Protein AF-A0AAI8T703-F1 (afdb_monomer_lite)

Radius of gyration: 24.29 Å; chains: 1; bounding box: 65×37×71 Å

Sequence (178 aa):
MAAGAGVLVWGTGLDSDFVGNALAVAMTFMTAFVAVCIRRHRKESLLASICAANVFVSLVSLCFAAPLSPSLKHLAYLALFGLVQVGLAFVFYSAGARRVPASQASLIGALETPLAPFWVWLAFGETPSVSTLVGGGIITASTVGYLLAMAGLAARNADVWPSQELQEGVKKEAKLNE

Structure (mmCIF, N/CA/C/O backbone):
data_AF-A0AAI8T703-F1
#
_entry.id   AF-A0AAI8T703-F1
#
loop_
_atom_site.group_PDB
_atom_site.id
_atom_site.type_symbol
_atom_site.label_atom_id
_atom_site.label_alt_id
_atom_site.label_comp_id
_atom_site.label_asym_id
_atom_site.label_entity_id
_atom_site.label_seq_id
_atom_site.pdbx_PDB_ins_code
_atom_site.Cartn_x
_atom_site.Cartn_y
_atom_site.Cartn_z
_atom_site.occupancy
_atom_site.B_iso_or_equiv
_atom_site.auth_seq_id
_atom_site.auth_comp_id
_atom_site.auth_asym_id
_atom_site.auth_atom_id
_atom_site.pdbx_PDB_model_num
ATOM 1 N N . MET A 1 1 ? -13.458 -12.118 -1.489 1.00 53.72 1 MET A N 1
ATOM 2 C CA . MET A 1 1 ? -12.102 -11.577 -1.760 1.00 53.72 1 MET A CA 1
ATOM 3 C C . MET A 1 1 ? -11.139 -12.627 -2.332 1.00 53.72 1 MET A C 1
ATOM 5 O O . MET A 1 1 ? -10.722 -12.446 -3.465 1.00 53.72 1 MET A O 1
ATOM 9 N N . ALA A 1 2 ? -10.855 -13.745 -1.642 1.00 52.84 2 ALA A N 1
ATOM 10 C CA . ALA A 1 2 ? -9.922 -14.785 -2.127 1.00 52.84 2 ALA A CA 1
ATOM 11 C C . ALA A 1 2 ? -10.278 -15.370 -3.511 1.00 52.84 2 ALA A C 1
ATOM 13 O O . ALA A 1 2 ? -9.404 -15.521 -4.356 1.00 52.84 2 ALA A O 1
ATOM 14 N N . ALA A 1 3 ? -11.565 -15.610 -3.784 1.00 55.25 3 ALA A N 1
ATOM 15 C CA . ALA A 1 3 ? -12.018 -16.070 -5.100 1.00 55.25 3 ALA A CA 1
ATOM 16 C C . ALA A 1 3 ? -11.788 -15.031 -6.219 1.00 55.25 3 ALA A C 1
ATOM 18 O O . ALA A 1 3 ? -11.408 -15.398 -7.322 1.00 55.25 3 ALA A O 1
ATOM 19 N N . GLY A 1 4 ? -11.957 -13.732 -5.936 1.00 54.09 4 GLY A N 1
ATOM 20 C CA . GLY A 1 4 ? -11.718 -12.656 -6.911 1.00 54.09 4 GLY A CA 1
ATOM 21 C C . GLY A 1 4 ? -10.232 -12.445 -7.215 1.00 54.09 4 GLY A C 1
ATOM 22 O O . GLY A 1 4 ? -9.865 -12.254 -8.371 1.00 54.09 4 GLY A O 1
ATOM 23 N N . ALA A 1 5 ? -9.371 -12.577 -6.199 1.00 58.50 5 ALA A N 1
ATOM 24 C CA . ALA A 1 5 ? -7.922 -12.636 -6.393 1.00 58.50 5 ALA A CA 1
ATOM 25 C C . ALA A 1 5 ? -7.520 -13.863 -7.233 1.00 58.50 5 ALA A C 1
ATOM 27 O O . ALA A 1 5 ? -6.709 -13.742 -8.143 1.00 58.50 5 ALA A O 1
ATOM 28 N N . GLY A 1 6 ? -8.154 -15.016 -6.991 1.00 57.50 6 GLY A N 1
ATOM 29 C CA . GLY A 1 6 ? -7.959 -16.225 -7.793 1.00 57.50 6 GLY A CA 1
ATOM 30 C C . GLY A 1 6 ? -8.293 -16.029 -9.274 1.00 57.50 6 GLY A C 1
ATOM 31 O O . GLY A 1 6 ? -7.531 -16.472 -10.120 1.00 57.50 6 GLY A O 1
ATOM 32 N N . VAL A 1 7 ? -9.370 -15.309 -9.601 1.00 61.84 7 VAL A N 1
ATOM 33 C CA . VAL A 1 7 ? -9.766 -15.009 -10.993 1.00 61.84 7 VAL A CA 1
ATOM 34 C C . VAL A 1 7 ? -8.818 -14.016 -11.676 1.00 61.84 7 VAL A C 1
ATOM 36 O O . VAL A 1 7 ? -8.521 -14.187 -12.856 1.00 61.84 7 VAL A O 1
ATOM 39 N N . LEU A 1 8 ? -8.307 -13.011 -10.951 1.00 58.84 8 LEU A N 1
ATOM 40 C CA . LEU A 1 8 ? -7.276 -12.100 -11.475 1.00 58.84 8 LEU A CA 1
ATOM 41 C C . LEU A 1 8 ? -5.993 -12.853 -11.855 1.00 58.84 8 LEU A C 1
ATOM 43 O O . LEU A 1 8 ? -5.398 -12.563 -12.889 1.00 58.84 8 LEU A O 1
ATOM 47 N N . VAL A 1 9 ? -5.602 -13.837 -11.040 1.00 62.31 9 VAL A N 1
ATOM 48 C CA . VAL A 1 9 ? -4.398 -14.658 -11.253 1.00 62.31 9 VAL A CA 1
ATOM 49 C C . VAL A 1 9 ? -4.639 -15.775 -12.275 1.00 62.31 9 VAL A C 1
ATOM 51 O O . VAL A 1 9 ? -3.728 -16.168 -12.989 1.00 62.31 9 VAL A O 1
ATOM 54 N N . TRP A 1 10 ? -5.873 -16.260 -12.426 1.00 58.56 10 TRP A N 1
ATOM 55 C CA . TRP A 1 10 ? -6.204 -17.344 -13.361 1.00 58.56 10 TRP A CA 1
ATOM 56 C C . TRP A 1 10 ? -5.872 -17.015 -14.828 1.00 58.56 10 TRP A C 1
ATOM 58 O O . TRP A 1 10 ? -5.627 -17.913 -15.628 1.00 58.56 10 TRP A O 1
ATOM 68 N N . GLY A 1 11 ? -5.861 -15.729 -15.191 1.00 54.53 11 GLY A N 1
ATOM 69 C CA . GLY A 1 11 ? -5.521 -15.266 -16.539 1.00 54.53 11 GLY A CA 1
ATOM 70 C C . GLY A 1 11 ? -4.027 -15.056 -16.799 1.00 54.53 11 GLY A C 1
ATOM 71 O O . GLY A 1 11 ? -3.654 -14.832 -17.948 1.00 54.53 11 GLY A O 1
ATOM 72 N N . THR A 1 12 ? -3.170 -15.108 -15.773 1.00 57.53 12 THR A N 1
ATOM 73 C CA . THR A 1 12 ? -1.717 -15.080 -15.967 1.00 57.53 12 THR A CA 1
ATOM 74 C C . THR A 1 12 ? -1.288 -16.509 -16.260 1.00 57.53 12 THR A C 1
ATOM 76 O O . THR A 1 12 ? -1.279 -17.334 -15.348 1.00 57.53 12 THR A O 1
ATOM 79 N N . GLY A 1 13 ? -1.032 -16.833 -17.530 1.00 52.41 13 GLY A N 1
ATOM 80 C CA . GLY A 1 13 ? -0.617 -18.175 -17.936 1.00 52.41 13 GLY A CA 1
ATOM 81 C C . GLY A 1 13 ? 0.466 -18.714 -17.001 1.00 52.41 13 GLY A C 1
ATOM 82 O O . GLY A 1 13 ? 1.450 -18.029 -16.729 1.00 52.41 13 GLY A O 1
ATOM 83 N N . LEU A 1 14 ? 0.283 -19.937 -16.494 1.00 55.75 14 LEU A N 1
ATOM 84 C CA . LEU A 1 14 ? 1.292 -20.690 -15.733 1.00 55.75 14 LEU A CA 1
ATOM 85 C C . LEU A 1 14 ? 2.443 -21.149 -16.651 1.00 55.75 14 LEU A C 1
ATOM 87 O O . LEU A 1 14 ? 2.976 -22.249 -16.504 1.00 55.75 14 LEU A O 1
ATOM 91 N N . ASP A 1 15 ? 2.806 -20.331 -17.634 1.00 57.84 15 ASP A N 1
ATOM 92 C CA . ASP A 1 15 ? 3.820 -20.653 -18.616 1.00 57.84 15 ASP A CA 1
ATOM 93 C C . ASP A 1 15 ? 5.203 -20.467 -17.984 1.00 57.84 15 ASP A C 1
ATOM 95 O O . ASP A 1 15 ? 5.794 -19.394 -17.978 1.00 57.84 15 ASP A O 1
ATOM 99 N N . SER A 1 16 ? 5.723 -21.574 -17.452 1.00 59.59 16 SER A N 1
ATOM 100 C CA . SER A 1 16 ? 7.141 -21.943 -17.301 1.00 59.59 16 SER A CA 1
ATOM 101 C C . SER A 1 16 ? 8.114 -21.046 -16.516 1.00 59.59 16 SER A C 1
ATOM 103 O O . SER A 1 16 ? 9.262 -21.456 -16.343 1.00 59.59 16 SER A O 1
ATOM 105 N N . ASP A 1 17 ? 7.712 -19.892 -15.979 1.00 74.19 17 ASP A N 1
ATOM 106 C CA . ASP A 1 17 ? 8.639 -19.003 -15.265 1.00 74.19 17 ASP A CA 1
ATOM 107 C C . ASP A 1 17 ? 8.665 -19.271 -13.745 1.00 74.19 17 ASP A C 1
ATOM 109 O O . ASP A 1 17 ? 8.102 -18.548 -12.915 1.00 74.19 17 ASP A O 1
ATOM 113 N N . PHE A 1 18 ? 9.311 -20.381 -13.365 1.00 79.44 18 PHE A N 1
ATOM 114 C CA . PHE A 1 18 ? 9.428 -20.835 -11.970 1.00 79.44 18 PHE A CA 1
ATOM 115 C C . PHE A 1 18 ? 10.045 -19.784 -11.042 1.00 79.44 18 PHE A C 1
ATOM 117 O O . PHE A 1 18 ? 9.665 -19.698 -9.872 1.00 79.44 18 PHE A O 1
ATOM 124 N N . VAL A 1 19 ? 10.980 -18.980 -11.556 1.00 83.69 19 VAL A N 1
ATOM 125 C CA . VAL A 1 19 ? 11.650 -17.923 -10.791 1.00 83.69 19 VAL A CA 1
ATOM 126 C C . VAL A 1 19 ? 10.647 -16.828 -10.439 1.00 83.69 19 VAL A C 1
ATOM 128 O O . VAL A 1 19 ? 10.512 -16.487 -9.264 1.00 83.69 19 VAL A O 1
ATOM 131 N N . GLY A 1 20 ? 9.876 -16.347 -11.419 1.00 79.44 20 GLY A N 1
ATOM 132 C CA . GLY A 1 20 ? 8.822 -15.356 -11.194 1.00 79.44 20 GLY A CA 1
ATOM 133 C C . GLY A 1 20 ? 7.773 -15.835 -10.189 1.00 79.44 20 GLY A C 1
ATOM 134 O O . GLY A 1 20 ? 7.421 -15.105 -9.260 1.00 79.44 20 GLY A O 1
ATOM 135 N N . ASN A 1 21 ? 7.345 -17.096 -10.301 1.00 81.00 21 ASN A N 1
ATOM 136 C CA . ASN A 1 21 ? 6.348 -17.659 -9.391 1.00 81.00 21 ASN A CA 1
ATOM 137 C C . ASN A 1 21 ? 6.891 -17.812 -7.953 1.00 81.00 21 ASN A C 1
ATOM 139 O O . ASN A 1 21 ? 6.198 -17.497 -6.984 1.00 81.00 21 ASN A O 1
ATOM 143 N N . ALA A 1 22 ? 8.157 -18.220 -7.796 1.00 83.69 22 ALA A N 1
ATOM 144 C CA . ALA A 1 22 ? 8.819 -18.281 -6.492 1.00 83.69 22 ALA A CA 1
ATOM 145 C C . ALA A 1 22 ? 8.974 -16.887 -5.854 1.00 83.69 22 ALA A C 1
ATOM 147 O O . ALA A 1 22 ? 8.720 -16.724 -4.658 1.00 83.69 22 ALA A O 1
ATOM 148 N N . LEU A 1 23 ? 9.324 -15.871 -6.649 1.00 83.44 23 LEU A N 1
ATOM 149 C CA . LEU A 1 23 ? 9.395 -14.473 -6.214 1.00 83.44 23 LEU A CA 1
ATOM 150 C C . LEU A 1 23 ? 8.024 -13.929 -5.789 1.00 83.44 23 LEU A C 1
ATOM 152 O O . LEU A 1 23 ? 7.937 -13.256 -4.763 1.00 83.44 23 LEU A O 1
ATOM 156 N N . ALA A 1 24 ? 6.949 -14.263 -6.508 1.00 82.00 24 ALA A N 1
ATOM 157 C CA . ALA A 1 24 ? 5.588 -13.857 -6.150 1.00 82.00 24 ALA A CA 1
ATOM 158 C C . ALA A 1 24 ? 5.128 -14.467 -4.811 1.00 82.00 24 ALA A C 1
ATOM 160 O O . ALA A 1 24 ? 4.557 -13.772 -3.960 1.00 82.00 24 ALA A O 1
ATOM 161 N N . VAL A 1 25 ? 5.427 -15.751 -4.579 1.00 81.69 25 VAL A N 1
ATOM 162 C CA . VAL A 1 25 ? 5.154 -16.418 -3.295 1.00 81.69 25 VAL A CA 1
ATOM 163 C C . VAL A 1 25 ? 5.982 -15.792 -2.172 1.00 81.69 25 VAL A C 1
ATOM 165 O O . VAL A 1 25 ? 5.433 -15.474 -1.113 1.00 81.69 25 VAL A O 1
ATOM 168 N N . ALA A 1 26 ? 7.277 -15.555 -2.404 1.00 86.44 26 ALA A N 1
ATOM 169 C CA . ALA A 1 26 ? 8.153 -14.906 -1.433 1.00 86.44 26 ALA A CA 1
ATOM 170 C C . ALA A 1 26 ? 7.658 -13.495 -1.075 1.00 86.44 26 ALA A C 1
ATOM 172 O O . ALA A 1 26 ? 7.581 -13.153 0.104 1.00 86.44 26 ALA A O 1
ATOM 173 N N . MET A 1 27 ? 7.245 -12.704 -2.069 1.00 84.69 27 MET A N 1
ATOM 174 C CA . MET A 1 27 ? 6.659 -11.378 -1.865 1.00 84.69 27 MET A CA 1
ATOM 175 C C . MET A 1 27 ? 5.395 -11.458 -1.004 1.00 84.69 27 MET A C 1
ATOM 177 O O . MET A 1 27 ? 5.290 -10.746 -0.008 1.00 84.69 27 MET A O 1
ATOM 181 N N . THR A 1 28 ? 4.471 -12.366 -1.332 1.00 83.62 28 THR A N 1
ATOM 182 C CA . THR A 1 28 ? 3.214 -12.537 -0.585 1.00 83.62 28 THR A CA 1
ATOM 183 C C . THR A 1 28 ? 3.473 -12.918 0.874 1.00 83.62 28 THR A C 1
ATOM 185 O O . THR A 1 28 ? 2.853 -12.369 1.789 1.00 83.62 28 THR A O 1
ATOM 188 N N . PHE A 1 29 ? 4.429 -13.821 1.108 1.00 85.56 29 PHE A N 1
ATOM 189 C CA . PHE A 1 29 ? 4.849 -14.212 2.451 1.00 85.56 29 PHE A CA 1
ATOM 190 C C . PHE A 1 29 ? 5.441 -13.031 3.231 1.00 85.56 29 PHE A C 1
ATOM 192 O O . PHE A 1 29 ? 5.070 -12.805 4.384 1.00 85.56 29 PHE A O 1
ATOM 199 N N . MET A 1 30 ? 6.305 -12.232 2.599 1.00 85.19 30 MET A N 1
ATOM 200 C CA . MET A 1 30 ? 6.888 -11.039 3.219 1.00 85.19 30 MET A CA 1
ATOM 201 C C . MET A 1 30 ? 5.825 -9.987 3.551 1.00 85.19 30 MET A C 1
ATOM 203 O O . MET A 1 30 ? 5.846 -9.423 4.645 1.00 85.19 30 MET A O 1
ATOM 207 N N . THR A 1 31 ? 4.844 -9.761 2.674 1.00 80.62 31 THR A N 1
ATOM 208 C CA . THR A 1 31 ? 3.720 -8.855 2.955 1.00 80.62 31 THR A CA 1
ATOM 209 C C . THR A 1 31 ? 2.893 -9.337 4.149 1.00 80.62 31 THR A C 1
ATOM 211 O O . THR A 1 31 ? 2.552 -8.538 5.027 1.00 80.62 31 THR A O 1
ATOM 214 N N . ALA A 1 32 ? 2.613 -10.641 4.239 1.00 79.88 32 ALA A N 1
ATOM 215 C CA . ALA A 1 32 ? 1.929 -11.221 5.393 1.00 79.88 32 ALA A CA 1
ATOM 216 C C . ALA A 1 32 ? 2.752 -11.057 6.683 1.00 79.88 32 ALA A C 1
ATOM 218 O O . ALA A 1 32 ? 2.208 -10.677 7.723 1.00 79.88 32 ALA A O 1
ATOM 219 N N . PHE A 1 33 ? 4.067 -11.275 6.611 1.00 84.69 33 PHE A N 1
ATOM 220 C CA . PHE A 1 33 ? 4.981 -11.094 7.737 1.00 84.69 33 PHE A CA 1
ATOM 221 C C . PHE A 1 33 ? 4.984 -9.645 8.247 1.00 84.69 33 PHE A C 1
ATOM 223 O O . PHE A 1 33 ? 4.787 -9.414 9.441 1.00 84.69 33 PHE A O 1
ATOM 230 N N . VAL A 1 34 ? 5.094 -8.661 7.347 1.00 79.69 34 VAL A N 1
ATOM 231 C CA . VAL A 1 34 ? 5.003 -7.230 7.684 1.00 79.69 34 VAL A CA 1
ATOM 232 C C . VAL A 1 34 ? 3.677 -6.911 8.380 1.00 79.69 34 VAL A C 1
ATOM 234 O O . VAL A 1 34 ? 3.673 -6.252 9.424 1.00 79.69 34 VAL A O 1
ATOM 237 N N . ALA A 1 35 ? 2.554 -7.425 7.870 1.00 76.19 35 ALA A N 1
ATOM 238 C CA . ALA A 1 35 ? 1.244 -7.214 8.481 1.00 76.19 35 ALA A CA 1
ATOM 239 C C . ALA A 1 35 ? 1.165 -7.771 9.918 1.00 76.19 35 ALA A C 1
ATOM 241 O O . ALA A 1 35 ? 0.578 -7.135 10.800 1.00 76.19 35 ALA A O 1
ATOM 242 N N . VAL A 1 36 ? 1.781 -8.928 10.183 1.00 81.19 36 VAL A N 1
ATOM 243 C CA . VAL A 1 36 ? 1.870 -9.516 11.530 1.00 81.19 36 VAL A CA 1
ATOM 244 C C . VAL A 1 36 ? 2.773 -8.681 12.444 1.00 81.19 36 VAL A C 1
ATOM 246 O O . VAL A 1 36 ? 2.379 -8.384 13.576 1.00 81.19 36 VAL A O 1
ATOM 249 N N . CYS A 1 37 ? 3.941 -8.244 11.967 1.00 79.56 37 CYS A N 1
ATOM 250 C CA . CYS A 1 37 ? 4.870 -7.406 12.731 1.00 79.56 37 CYS A CA 1
ATOM 251 C C . CYS A 1 37 ? 4.233 -6.079 13.163 1.00 79.56 37 CYS A C 1
ATOM 253 O O . CYS A 1 37 ? 4.309 -5.722 14.340 1.00 79.56 37 CYS A O 1
ATOM 255 N N . ILE A 1 38 ? 3.530 -5.396 12.253 1.00 75.19 38 ILE A N 1
ATOM 256 C CA . ILE A 1 38 ? 2.812 -4.146 12.552 1.00 75.19 38 ILE A CA 1
ATOM 257 C C . ILE A 1 38 ? 1.734 -4.375 13.622 1.00 75.19 38 ILE A C 1
ATOM 259 O O . ILE A 1 38 ? 1.565 -3.560 14.530 1.00 75.19 38 ILE A O 1
ATOM 263 N N . ARG A 1 39 ? 1.016 -5.507 13.562 1.00 71.25 39 ARG A N 1
ATOM 264 C CA . ARG A 1 39 ? 0.002 -5.856 14.570 1.00 71.25 39 ARG A CA 1
ATOM 265 C C . ARG A 1 39 ? 0.614 -6.145 15.940 1.00 71.25 39 ARG A C 1
ATOM 267 O O . ARG A 1 39 ? 0.006 -5.777 16.946 1.00 71.25 39 ARG A O 1
ATOM 274 N N . ARG A 1 40 ? 1.791 -6.779 15.983 1.00 76.25 40 ARG A N 1
ATOM 275 C CA . ARG A 1 40 ? 2.502 -7.129 17.224 1.00 76.25 40 ARG A CA 1
ATOM 276 C C . ARG A 1 40 ? 3.160 -5.917 17.891 1.00 76.25 40 ARG A C 1
ATOM 278 O O . ARG A 1 40 ? 3.122 -5.815 19.113 1.00 76.25 40 ARG A O 1
ATOM 285 N N . HIS A 1 41 ? 3.698 -4.980 17.111 1.00 72.06 41 HIS A N 1
ATOM 286 C CA . HIS A 1 41 ? 4.446 -3.815 17.602 1.00 72.06 41 HIS A CA 1
ATOM 287 C C . HIS A 1 41 ? 3.677 -2.493 17.444 1.00 72.06 41 HIS A C 1
ATOM 289 O O . HIS A 1 41 ? 4.227 -1.476 17.034 1.00 72.06 41 HIS A O 1
ATOM 295 N N . ARG A 1 42 ? 2.392 -2.475 17.823 1.00 60.88 42 ARG A N 1
ATOM 296 C CA . ARG A 1 42 ? 1.509 -1.300 17.662 1.00 60.88 42 ARG A CA 1
ATOM 297 C C . ARG A 1 42 ? 1.904 -0.068 18.506 1.00 60.88 42 ARG A C 1
ATOM 299 O O . ARG A 1 42 ? 1.325 0.995 18.319 1.00 60.88 42 ARG A O 1
ATOM 306 N N . LYS A 1 43 ? 2.821 -0.216 19.473 1.00 58.31 43 LYS A N 1
ATOM 307 C CA . LYS A 1 43 ? 3.242 0.854 20.402 1.00 58.31 43 LYS A CA 1
ATOM 308 C C . LYS A 1 43 ? 4.434 1.681 19.904 1.00 58.31 43 LYS A C 1
ATOM 310 O O . LYS A 1 43 ? 4.682 2.746 20.456 1.00 58.31 43 LYS A O 1
ATOM 315 N N . GLU A 1 44 ? 5.147 1.205 18.887 1.00 70.38 44 GLU A N 1
ATOM 316 C CA . GLU A 1 44 ? 6.299 1.901 18.312 1.00 70.38 44 GLU A CA 1
ATOM 317 C C . GLU A 1 44 ? 5.858 2.984 17.321 1.00 70.38 44 GLU A C 1
ATOM 319 O O . GLU A 1 44 ? 4.789 2.901 16.706 1.00 70.38 44 GLU A O 1
ATOM 324 N N . SER A 1 45 ? 6.692 4.009 17.132 1.00 75.81 45 SER A N 1
ATOM 325 C CA . SER A 1 45 ? 6.403 5.052 16.146 1.00 75.81 45 SER A CA 1
ATOM 326 C C . SER A 1 45 ? 6.492 4.490 14.716 1.00 75.81 45 SER A C 1
ATOM 328 O O . SER A 1 45 ? 7.571 4.307 14.157 1.00 75.81 45 SER A O 1
ATOM 330 N N . LEU A 1 46 ? 5.329 4.239 14.101 1.00 74.62 46 LEU A N 1
ATOM 331 C CA . LEU A 1 46 ? 5.201 3.750 12.717 1.00 74.62 46 LEU A CA 1
ATOM 332 C C . LEU A 1 46 ? 6.030 4.576 11.721 1.00 74.62 46 LEU A C 1
ATOM 334 O O . LEU A 1 46 ? 6.615 4.022 10.796 1.00 74.62 46 LEU A O 1
ATOM 338 N N . LEU A 1 47 ? 6.115 5.891 11.941 1.00 78.44 47 LEU A N 1
ATOM 339 C CA . LEU A 1 47 ? 6.901 6.800 11.111 1.00 78.44 47 LEU A CA 1
ATOM 340 C C . LEU A 1 47 ? 8.394 6.438 11.109 1.00 78.44 47 LEU A C 1
ATOM 342 O O . LEU A 1 47 ? 8.989 6.338 10.040 1.00 78.44 47 LEU A O 1
ATOM 346 N N . ALA A 1 48 ? 8.996 6.202 12.281 1.00 81.88 48 ALA A N 1
ATOM 347 C CA . ALA A 1 48 ? 10.421 5.888 12.372 1.00 81.88 48 ALA A CA 1
ATOM 348 C C . ALA A 1 48 ? 10.745 4.542 11.709 1.00 81.88 48 ALA A C 1
ATOM 350 O O . ALA A 1 48 ? 11.743 4.432 10.998 1.00 81.88 48 ALA A O 1
ATOM 351 N N . SER A 1 49 ? 9.872 3.542 11.874 1.00 83.12 49 SER A N 1
ATOM 352 C CA . SER A 1 49 ? 10.032 2.241 11.218 1.00 83.12 49 SER A CA 1
ATOM 353 C C . SER A 1 49 ? 9.940 2.342 9.694 1.00 83.12 49 SER A C 1
ATOM 355 O O . SER A 1 49 ? 10.749 1.731 9.001 1.00 83.12 49 SER A O 1
ATOM 357 N N . ILE A 1 50 ? 9.004 3.138 9.162 1.00 82.56 50 ILE A N 1
ATOM 358 C CA . ILE A 1 50 ? 8.863 3.359 7.713 1.00 82.56 50 ILE A CA 1
ATOM 359 C C . ILE A 1 50 ? 10.090 4.092 7.155 1.00 82.56 50 ILE A C 1
ATOM 361 O O . ILE A 1 50 ? 10.613 3.703 6.112 1.00 82.56 50 ILE A O 1
ATOM 365 N N . CYS A 1 51 ? 10.594 5.115 7.851 1.00 84.50 51 CYS A N 1
ATOM 366 C CA . CYS A 1 51 ? 11.812 5.818 7.444 1.00 84.50 51 CYS A CA 1
ATOM 367 C C . CYS A 1 51 ? 13.026 4.878 7.409 1.00 84.50 51 CYS A C 1
ATOM 369 O O . CYS A 1 51 ? 13.738 4.844 6.407 1.00 84.50 51 CYS A O 1
ATOM 371 N N . ALA A 1 52 ? 13.232 4.077 8.459 1.00 86.12 52 ALA A N 1
ATOM 372 C CA . ALA A 1 52 ? 14.327 3.110 8.514 1.00 86.12 52 ALA A CA 1
ATOM 373 C C . ALA A 1 52 ? 14.218 2.048 7.404 1.00 86.12 52 ALA A C 1
ATOM 375 O O . ALA A 1 52 ? 15.215 1.736 6.753 1.00 86.12 52 ALA A O 1
ATOM 376 N N . ALA A 1 53 ? 13.007 1.548 7.136 1.00 85.69 53 ALA A N 1
ATOM 377 C CA . ALA A 1 53 ? 12.757 0.603 6.052 1.00 85.69 53 ALA A CA 1
ATOM 378 C C . ALA A 1 53 ? 13.076 1.208 4.675 1.00 85.69 53 ALA A C 1
ATOM 380 O O . ALA A 1 53 ? 13.739 0.561 3.870 1.00 85.69 53 ALA A O 1
ATOM 381 N N . ASN A 1 54 ? 12.678 2.458 4.415 1.00 86.56 54 ASN A N 1
ATOM 382 C CA . ASN A 1 54 ? 12.978 3.138 3.151 1.00 86.56 54 ASN A CA 1
ATOM 383 C C . ASN A 1 54 ? 14.479 3.399 2.959 1.00 86.56 54 ASN A C 1
ATOM 385 O O . ASN A 1 54 ? 14.984 3.256 1.847 1.00 86.56 54 ASN A O 1
ATOM 389 N N . VAL A 1 55 ? 15.210 3.733 4.028 1.00 88.50 55 VAL A N 1
ATOM 390 C CA . VAL A 1 55 ? 16.678 3.851 3.973 1.00 88.50 55 VAL A CA 1
ATOM 391 C C . VAL A 1 55 ? 17.309 2.500 3.646 1.00 88.50 55 VAL A C 1
ATOM 393 O O . VAL A 1 55 ? 18.158 2.422 2.762 1.00 88.50 55 VAL A O 1
ATOM 396 N N . PHE A 1 56 ? 16.862 1.427 4.300 1.00 88.88 56 PHE A N 1
ATOM 397 C CA . PHE A 1 56 ? 17.352 0.077 4.028 1.00 88.88 56 PHE A CA 1
ATOM 398 C C . PHE A 1 56 ? 17.072 -0.358 2.582 1.00 88.88 56 PHE A C 1
ATOM 400 O O . PHE A 1 56 ? 17.980 -0.816 1.892 1.00 88.88 56 PHE A O 1
ATOM 407 N N . VAL A 1 57 ? 15.847 -0.148 2.090 1.00 87.31 57 VAL A N 1
ATOM 408 C CA . VAL A 1 57 ? 15.468 -0.430 0.696 1.00 87.31 57 VAL A CA 1
ATOM 409 C C . VAL A 1 57 ? 16.315 0.380 -0.284 1.00 87.31 57 VAL A C 1
ATOM 411 O O . VAL A 1 57 ? 16.774 -0.173 -1.278 1.00 87.31 57 VAL A O 1
ATOM 414 N N . SER A 1 58 ? 16.578 1.657 0.004 1.00 85.94 58 SER A N 1
ATOM 415 C CA . SER A 1 58 ? 17.444 2.508 -0.822 1.00 85.94 58 SER A CA 1
ATOM 416 C C . SER A 1 58 ? 18.875 1.959 -0.909 1.00 85.94 58 SER A C 1
ATOM 418 O O . SER A 1 58 ? 19.428 1.848 -2.003 1.00 85.94 58 SER A O 1
ATOM 420 N N . LEU A 1 59 ? 19.451 1.530 0.222 1.00 88.56 59 LEU A N 1
ATOM 421 C CA . LEU A 1 59 ? 20.786 0.922 0.263 1.00 88.56 59 LEU A CA 1
ATOM 422 C C . LEU A 1 59 ? 20.851 -0.381 -0.538 1.00 88.56 59 LEU A C 1
ATOM 424 O O . LEU A 1 59 ? 21.771 -0.566 -1.331 1.00 88.56 59 LEU A O 1
ATOM 428 N N . VAL A 1 60 ? 19.862 -1.261 -0.368 1.00 87.25 60 VAL A N 1
ATOM 429 C CA . VAL A 1 60 ? 19.784 -2.520 -1.122 1.00 87.25 60 VAL A CA 1
ATOM 430 C C . VAL A 1 60 ? 19.600 -2.242 -2.613 1.00 87.25 60 VAL A C 1
ATOM 432 O O . VAL A 1 60 ? 20.281 -2.849 -3.434 1.00 87.25 60 VAL A O 1
ATOM 435 N N . SER A 1 61 ? 18.739 -1.289 -2.978 1.00 85.50 61 SER A N 1
ATOM 436 C CA . SER A 1 61 ? 18.509 -0.910 -4.375 1.00 85.50 61 SER A CA 1
ATOM 437 C C . SER A 1 61 ? 19.770 -0.369 -5.047 1.00 85.50 61 SER A C 1
ATOM 439 O O . SER A 1 61 ? 19.944 -0.582 -6.246 1.00 85.50 61 SER A O 1
ATOM 441 N N . LEU A 1 62 ? 20.658 0.297 -4.302 1.00 84.06 62 LEU A N 1
ATOM 442 C CA . LEU A 1 62 ? 21.921 0.815 -4.827 1.00 84.06 62 LEU A CA 1
ATOM 443 C C . LEU A 1 62 ? 22.827 -0.310 -5.352 1.00 84.06 62 LEU A C 1
ATOM 445 O O . LEU A 1 62 ? 23.496 -0.129 -6.367 1.00 84.06 62 LEU A O 1
ATOM 449 N N . CYS A 1 63 ? 22.805 -1.487 -4.715 1.00 83.44 63 CYS A N 1
ATOM 450 C CA . CYS A 1 63 ? 23.571 -2.658 -5.153 1.00 83.44 63 CYS A CA 1
ATOM 451 C C . CYS A 1 63 ? 23.126 -3.190 -6.526 1.00 83.44 63 CYS A C 1
ATOM 453 O O . CYS A 1 63 ? 23.921 -3.819 -7.219 1.00 83.44 63 CYS A O 1
ATOM 455 N N . PHE A 1 64 ? 21.881 -2.920 -6.927 1.00 81.56 64 PHE A N 1
ATOM 456 C CA . PHE A 1 64 ? 21.309 -3.348 -8.207 1.00 81.56 64 PHE A CA 1
ATOM 457 C C . PHE A 1 64 ? 21.244 -2.218 -9.250 1.00 81.56 64 PHE A C 1
ATOM 459 O O . PHE A 1 64 ? 20.829 -2.453 -10.380 1.00 81.56 64 PHE A O 1
ATOM 466 N N . ALA A 1 65 ? 21.664 -0.995 -8.909 1.00 77.94 65 ALA A N 1
ATOM 467 C CA . ALA A 1 65 ? 21.453 0.210 -9.718 1.00 77.94 65 ALA A CA 1
ATOM 468 C C . ALA A 1 65 ? 22.473 0.419 -10.863 1.00 77.94 65 ALA A C 1
ATOM 470 O O . ALA A 1 65 ? 22.708 1.552 -11.282 1.00 77.94 65 ALA A O 1
ATOM 471 N N . ALA A 1 66 ? 23.110 -0.638 -11.373 1.00 75.69 66 ALA A N 1
ATOM 472 C CA . ALA A 1 66 ? 24.101 -0.512 -12.442 1.00 75.69 66 ALA A CA 1
ATOM 473 C C . ALA A 1 66 ? 23.425 -0.348 -13.823 1.00 75.69 66 ALA A C 1
ATOM 475 O O . ALA A 1 66 ? 22.587 -1.181 -14.172 1.00 75.69 66 ALA A O 1
ATOM 476 N N . PRO A 1 67 ? 23.807 0.648 -14.653 1.00 69.81 67 PRO A N 1
ATOM 477 C CA . PRO A 1 67 ? 24.805 1.702 -14.431 1.00 69.81 67 PRO A CA 1
ATOM 478 C C . PRO A 1 67 ? 24.252 2.925 -13.666 1.00 69.81 67 PRO A C 1
ATOM 480 O O . PRO A 1 67 ? 23.188 3.450 -13.993 1.00 69.81 67 PRO A O 1
ATOM 483 N N . LEU A 1 68 ? 25.025 3.450 -12.701 1.00 69.12 68 LEU A N 1
ATOM 484 C CA . LEU A 1 68 ? 24.697 4.674 -11.947 1.00 69.12 68 LEU A CA 1
ATOM 485 C C . LEU A 1 68 ? 24.933 5.950 -12.784 1.00 69.12 68 LEU A C 1
ATOM 487 O O . LEU A 1 68 ? 25.742 6.807 -12.431 1.00 69.12 68 LEU A O 1
ATOM 491 N N . SER A 1 69 ? 24.204 6.105 -13.889 1.00 73.44 69 SER A N 1
ATOM 492 C CA . SER A 1 69 ? 24.160 7.354 -14.663 1.00 73.44 69 SER A CA 1
ATOM 493 C C . SER A 1 69 ? 22.752 7.974 -14.743 1.00 73.44 69 SER A C 1
ATOM 495 O O . SER A 1 69 ? 22.289 8.295 -15.844 1.00 73.44 69 SER A O 1
ATOM 497 N N . PRO A 1 70 ? 22.017 8.145 -13.625 1.00 74.38 70 PRO A N 1
ATOM 498 C CA . PRO A 1 70 ? 20.724 8.811 -13.675 1.00 74.38 70 PRO A CA 1
ATOM 499 C C . PRO A 1 70 ? 20.908 10.300 -13.997 1.00 74.38 70 PRO A C 1
ATOM 501 O O . PRO A 1 70 ? 21.650 11.017 -13.328 1.00 74.38 70 PRO A O 1
ATOM 504 N N . SER A 1 71 ? 20.198 10.792 -15.016 1.00 84.88 71 SER A N 1
ATOM 505 C CA . SER A 1 71 ? 20.100 12.234 -15.273 1.00 84.88 71 SER A CA 1
ATOM 506 C C . SER A 1 71 ? 19.495 12.950 -14.060 1.00 84.88 71 SER A C 1
ATOM 508 O O . SER A 1 71 ? 18.579 12.424 -13.424 1.00 84.88 71 SER A O 1
ATOM 510 N N . LEU A 1 72 ? 19.924 14.189 -13.793 1.00 85.19 72 LEU A N 1
ATOM 511 C CA . LEU A 1 72 ? 19.373 15.027 -12.718 1.00 85.19 72 LEU A CA 1
ATOM 512 C C . LEU A 1 72 ? 17.839 15.159 -12.809 1.00 85.19 72 LEU A C 1
ATOM 514 O O . LEU A 1 72 ? 17.154 15.226 -11.792 1.00 85.19 72 LEU A O 1
ATOM 518 N N . LYS A 1 73 ? 17.289 15.111 -14.032 1.00 85.62 73 LYS A N 1
ATOM 519 C CA . LYS A 1 73 ? 15.839 15.091 -14.278 1.00 85.62 73 LYS A CA 1
ATOM 520 C C . LYS A 1 73 ? 15.168 13.822 -13.742 1.00 85.62 73 LYS A C 1
ATOM 522 O O . LYS A 1 73 ? 14.136 13.917 -13.091 1.00 85.62 73 LYS A O 1
ATOM 527 N N . HIS A 1 74 ? 15.757 12.647 -13.964 1.00 85.88 74 HIS A N 1
ATOM 528 C CA . HIS A 1 74 ? 15.224 11.382 -13.443 1.00 85.88 74 HIS A CA 1
ATOM 529 C C . HIS A 1 74 ? 15.293 11.327 -11.918 1.00 85.88 74 HIS A C 1
ATOM 531 O O . HIS A 1 74 ? 14.358 10.846 -11.283 1.00 85.88 74 HIS A O 1
ATOM 537 N N . LEU A 1 75 ? 16.350 11.893 -11.331 1.00 85.69 75 LEU A N 1
ATOM 538 C CA . LEU A 1 75 ? 16.472 12.013 -9.882 1.00 85.69 75 LEU A CA 1
ATOM 539 C C . LEU A 1 75 ? 15.385 12.930 -9.296 1.00 85.69 75 LEU A C 1
ATOM 541 O O . LEU A 1 75 ? 14.776 12.590 -8.285 1.00 85.69 75 LEU A O 1
ATOM 545 N N . ALA A 1 76 ? 15.089 14.050 -9.965 1.00 88.50 76 ALA A N 1
ATOM 546 C CA . ALA A 1 76 ? 14.007 14.951 -9.573 1.00 88.50 76 ALA A CA 1
ATOM 547 C C . ALA A 1 76 ? 12.625 14.282 -9.679 1.00 88.50 76 ALA A C 1
ATOM 549 O O . ALA A 1 76 ? 11.814 14.423 -8.766 1.00 88.50 76 ALA A O 1
ATOM 550 N N . TYR A 1 77 ? 12.367 13.508 -10.741 1.00 88.50 77 TYR A N 1
ATOM 551 C CA . TYR A 1 77 ? 11.126 12.737 -10.861 1.00 88.50 77 TYR A CA 1
ATOM 552 C C . TYR A 1 77 ? 11.000 11.667 -9.778 1.00 88.50 77 TYR A C 1
ATOM 554 O O . TYR A 1 77 ? 9.923 11.521 -9.208 1.00 88.50 77 TYR A O 1
ATOM 562 N N . LEU A 1 78 ? 12.085 10.963 -9.446 1.00 86.56 78 LEU A N 1
ATOM 563 C CA . LEU A 1 78 ? 12.078 9.951 -8.389 1.00 86.56 78 LEU A CA 1
ATOM 564 C C . LEU A 1 78 ? 11.836 10.576 -7.008 1.00 86.56 78 LEU A C 1
ATOM 566 O O . LEU A 1 78 ? 11.049 10.050 -6.223 1.00 86.56 78 LEU A O 1
ATOM 570 N N . ALA A 1 79 ? 12.459 11.725 -6.732 1.00 86.81 79 ALA A N 1
ATOM 571 C CA . ALA A 1 79 ? 12.243 12.475 -5.499 1.00 86.81 79 ALA A CA 1
ATOM 572 C C . ALA A 1 79 ? 10.800 12.992 -5.391 1.00 86.81 79 ALA A C 1
ATOM 574 O O . ALA A 1 79 ? 10.172 12.841 -4.343 1.00 86.81 79 ALA A O 1
ATOM 575 N N . LEU A 1 80 ? 10.253 13.549 -6.478 1.00 90.31 80 LEU A N 1
ATOM 576 C CA . LEU A 1 80 ? 8.866 14.007 -6.522 1.00 90.31 80 LEU A CA 1
ATOM 577 C C . LEU A 1 80 ? 7.890 12.838 -6.360 1.00 90.31 80 LEU A C 1
ATOM 579 O O . LEU A 1 80 ? 6.945 12.943 -5.586 1.00 90.31 80 LEU A O 1
ATOM 583 N N . PHE A 1 81 ? 8.145 11.714 -7.031 1.00 87.75 81 PHE A N 1
ATOM 584 C CA . PHE A 1 81 ? 7.342 10.504 -6.901 1.00 87.75 81 PHE A CA 1
ATOM 585 C C . PHE A 1 81 ? 7.365 9.976 -5.467 1.00 87.75 81 PHE A C 1
ATOM 587 O O . PHE A 1 81 ? 6.308 9.732 -4.908 1.00 87.75 81 PHE A O 1
ATOM 594 N N . GLY A 1 82 ? 8.533 9.875 -4.828 1.00 85.62 82 GLY A N 1
ATOM 595 C CA . GLY A 1 82 ? 8.628 9.448 -3.431 1.00 85.62 82 GLY A CA 1
ATOM 596 C C . GLY A 1 82 ? 7.909 10.400 -2.470 1.00 85.62 82 GLY A C 1
ATOM 597 O O . GLY A 1 82 ? 7.159 9.953 -1.602 1.00 85.62 82 GLY A O 1
ATOM 598 N N . LEU A 1 83 ? 8.084 11.712 -2.650 1.00 87.69 83 LEU A N 1
ATOM 599 C CA . LEU A 1 83 ? 7.456 12.726 -1.801 1.00 87.69 83 LEU A CA 1
ATOM 600 C C . LEU A 1 83 ? 5.931 12.731 -1.950 1.00 87.69 83 LEU A C 1
ATOM 602 O O . LEU A 1 83 ? 5.217 12.771 -0.950 1.00 87.69 83 LEU A O 1
ATOM 606 N N . VAL A 1 84 ? 5.429 12.666 -3.182 1.00 89.06 84 VAL A N 1
ATOM 607 C CA . VAL A 1 84 ? 3.990 12.637 -3.451 1.00 89.06 84 VAL A CA 1
ATOM 608 C C . VAL A 1 84 ? 3.413 11.283 -3.050 1.00 89.06 84 VAL A C 1
ATOM 610 O O . VAL A 1 84 ? 2.456 11.248 -2.295 1.00 89.06 84 VAL A O 1
ATOM 613 N N . GLN A 1 85 ? 4.007 10.165 -3.459 1.00 85.62 85 GLN A N 1
ATOM 614 C CA . GLN A 1 85 ? 3.465 8.833 -3.186 1.00 85.62 85 GLN A CA 1
ATOM 615 C C . GLN A 1 85 ? 3.488 8.497 -1.691 1.00 85.62 85 GLN A C 1
ATOM 617 O O . GLN A 1 85 ? 2.462 8.126 -1.131 1.00 85.62 85 GLN A O 1
ATOM 622 N N . VAL A 1 86 ? 4.640 8.627 -1.025 1.00 83.50 86 VAL A N 1
ATOM 623 C CA . VAL A 1 86 ? 4.793 8.236 0.387 1.00 83.50 86 VAL A CA 1
ATOM 624 C C . VAL A 1 86 ? 4.353 9.365 1.314 1.00 83.50 86 VAL A C 1
ATOM 626 O O . VAL A 1 86 ? 3.637 9.120 2.285 1.00 83.50 86 VAL A O 1
ATOM 629 N N . GLY A 1 87 ? 4.746 10.606 1.018 1.00 84.50 87 GLY A N 1
ATOM 630 C CA . GLY A 1 87 ? 4.424 11.759 1.859 1.00 84.50 87 GLY A CA 1
ATOM 631 C C . GLY A 1 87 ? 2.929 12.063 1.878 1.00 84.50 87 GLY A C 1
ATOM 632 O O . GLY A 1 87 ? 2.346 12.171 2.958 1.00 84.50 87 GLY A O 1
ATOM 633 N N . LEU A 1 88 ? 2.276 12.123 0.712 1.00 87.25 88 LEU A N 1
ATOM 634 C CA . LEU A 1 88 ? 0.832 12.366 0.649 1.00 87.25 88 LEU A CA 1
ATOM 635 C C . LEU A 1 88 ? 0.042 11.201 1.258 1.00 87.25 88 LEU A C 1
ATOM 637 O O . LEU A 1 88 ? -0.903 11.441 2.011 1.00 87.25 88 LEU A O 1
ATOM 641 N N . ALA A 1 89 ? 0.456 9.952 1.0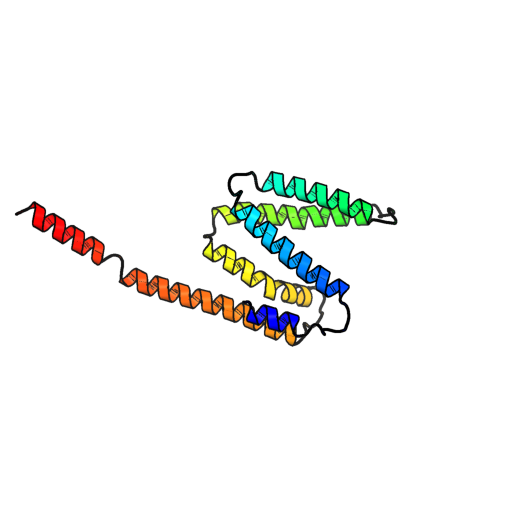05 1.00 83.56 89 ALA A N 1
ATOM 642 C CA . ALA A 1 89 ? -0.161 8.784 1.633 1.00 83.56 89 ALA A CA 1
ATOM 643 C C . ALA A 1 89 ? -0.069 8.849 3.161 1.00 83.56 89 ALA A C 1
ATOM 645 O O . ALA A 1 89 ? -1.050 8.558 3.840 1.00 83.56 89 ALA A O 1
ATOM 646 N N . PHE A 1 90 ? 1.061 9.290 3.722 1.00 81.06 90 PHE A N 1
ATOM 647 C CA . PHE A 1 90 ? 1.214 9.432 5.169 1.00 81.06 90 PHE A CA 1
ATOM 648 C C . PHE A 1 90 ? 0.362 10.574 5.744 1.00 81.06 90 PHE A C 1
ATOM 650 O O . PHE A 1 90 ? -0.226 10.432 6.820 1.00 81.06 90 PHE A O 1
ATOM 657 N N . VAL A 1 91 ? 0.235 11.694 5.025 1.00 83.50 91 VAL A N 1
ATOM 658 C CA . VAL A 1 91 ? -0.672 12.793 5.400 1.00 83.50 91 VAL A CA 1
ATOM 659 C C . VAL A 1 91 ? -2.121 12.303 5.423 1.00 83.50 91 VAL A C 1
ATOM 661 O O . VAL A 1 91 ? -2.806 12.481 6.431 1.00 83.50 91 VAL A O 1
ATOM 664 N N . PHE A 1 92 ? -2.578 11.607 4.379 1.00 82.75 92 PHE A N 1
ATOM 665 C CA . PHE A 1 92 ? -3.926 11.037 4.354 1.00 82.75 92 PHE A CA 1
ATOM 666 C C . PHE A 1 92 ? -4.124 9.941 5.399 1.00 82.75 92 PHE A C 1
ATOM 668 O O . PHE A 1 92 ? -5.158 9.920 6.062 1.00 82.75 92 PHE A O 1
ATOM 675 N N . TYR A 1 93 ? -3.134 9.072 5.606 1.00 76.38 93 TYR A N 1
ATOM 676 C CA . TYR A 1 93 ? -3.190 8.023 6.619 1.00 76.38 93 TYR A CA 1
ATOM 677 C C . TYR A 1 93 ? -3.275 8.610 8.029 1.00 76.38 93 TYR A C 1
ATOM 679 O O . TYR A 1 93 ? -4.127 8.210 8.812 1.00 76.38 93 TYR A O 1
ATOM 687 N N . SER A 1 94 ? -2.446 9.601 8.358 1.00 74.12 94 SER A N 1
ATOM 688 C CA . SER A 1 94 ? -2.468 10.254 9.673 1.00 74.12 94 SER A CA 1
ATOM 689 C C . SER A 1 94 ? -3.752 11.058 9.916 1.00 74.12 94 SER A C 1
ATOM 691 O O . SER A 1 94 ? -4.283 11.038 11.031 1.00 74.12 94 SER A O 1
ATOM 693 N N . ALA A 1 95 ? -4.299 11.705 8.882 1.00 77.94 95 ALA A N 1
ATOM 694 C CA . ALA A 1 95 ? -5.591 12.384 8.946 1.00 77.94 95 ALA A CA 1
ATOM 695 C C . ALA A 1 95 ? -6.768 11.393 9.072 1.00 77.94 95 ALA A C 1
ATOM 697 O O . ALA A 1 95 ? -7.698 11.629 9.848 1.00 77.94 95 ALA A O 1
ATOM 698 N N . GLY A 1 96 ? -6.717 10.278 8.338 1.00 69.12 96 GLY A N 1
ATOM 699 C CA . GLY A 1 96 ? -7.756 9.249 8.277 1.00 69.12 96 GLY A CA 1
ATOM 700 C C . GLY A 1 96 ? -7.777 8.322 9.492 1.00 69.12 96 GLY A C 1
ATOM 701 O O . GLY A 1 96 ? -8.849 8.036 10.020 1.00 69.12 96 GLY A O 1
ATOM 702 N N . ALA A 1 97 ? -6.615 7.933 10.021 1.00 68.12 97 ALA A N 1
ATOM 703 C CA . ALA A 1 97 ? -6.495 7.057 11.190 1.00 68.12 97 ALA A CA 1
ATOM 704 C C . ALA A 1 97 ? -7.158 7.637 12.451 1.00 68.12 97 ALA A C 1
ATOM 706 O O . ALA A 1 97 ? -7.533 6.893 13.352 1.00 68.12 97 ALA A O 1
ATOM 707 N N . ARG A 1 98 ? -7.330 8.964 12.514 1.00 64.56 98 ARG A N 1
ATOM 708 C CA . ARG A 1 98 ? -8.029 9.651 13.611 1.00 64.56 98 ARG A CA 1
ATOM 709 C C . ARG A 1 98 ? -9.548 9.730 13.426 1.00 64.56 98 ARG A C 1
ATOM 711 O O . ARG A 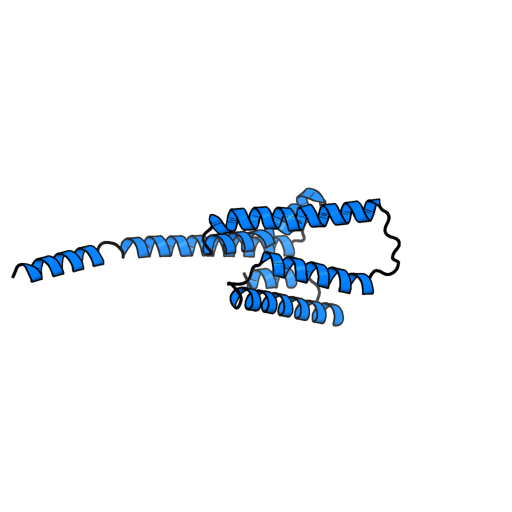1 98 ? -10.235 10.094 14.373 1.00 64.56 98 ARG A O 1
ATOM 718 N N . ARG A 1 99 ? -10.071 9.450 12.225 1.00 61.75 99 ARG A N 1
ATOM 719 C CA . ARG A 1 99 ? -11.477 9.700 11.850 1.00 61.75 99 ARG A CA 1
ATOM 720 C C . ARG A 1 99 ? -12.239 8.466 11.366 1.00 61.75 99 ARG A C 1
ATOM 722 O O . ARG A 1 99 ? -13.460 8.525 11.292 1.00 61.75 99 ARG A O 1
ATOM 729 N N . VAL A 1 100 ? -11.551 7.372 11.037 1.00 66.50 100 VAL A N 1
ATOM 730 C CA . VAL A 1 100 ? -12.149 6.214 10.358 1.00 66.50 100 VAL A CA 1
ATOM 731 C C . VAL A 1 100 ? -12.100 4.966 11.259 1.00 66.50 100 VAL A C 1
ATOM 733 O O . VAL A 1 100 ? -11.009 4.518 11.616 1.00 66.50 100 VAL A O 1
ATOM 736 N N . PRO A 1 101 ? -13.254 4.372 11.627 1.00 65.94 101 PRO A N 1
ATOM 737 C CA . PRO A 1 101 ? -13.325 3.087 12.321 1.00 65.94 101 PRO A CA 1
ATOM 738 C C . PRO A 1 101 ? -12.634 1.960 11.538 1.00 65.94 101 PRO A C 1
ATOM 740 O O . PRO A 1 101 ? -12.665 1.932 10.308 1.00 65.94 101 PRO A O 1
ATOM 743 N N . ALA A 1 102 ? -12.064 0.976 12.243 1.00 62.44 102 ALA A N 1
ATOM 744 C CA . ALA A 1 102 ? -11.277 -0.112 11.644 1.00 62.44 102 ALA A CA 1
ATOM 745 C C . ALA A 1 102 ? -12.013 -0.905 10.540 1.00 62.44 102 ALA A C 1
ATOM 747 O O . ALA A 1 102 ? -11.376 -1.406 9.615 1.00 62.44 102 ALA A O 1
ATOM 748 N N . SER A 1 103 ? -13.345 -0.987 10.610 1.00 60.66 103 SER A N 1
ATOM 749 C CA . SER A 1 103 ? -14.187 -1.615 9.587 1.00 60.66 103 SER A CA 1
ATOM 750 C C . SER A 1 103 ? -14.245 -0.822 8.277 1.00 60.66 103 SER A C 1
ATOM 752 O O . SER A 1 103 ? -14.268 -1.420 7.209 1.00 60.66 103 SER A O 1
ATOM 754 N N . GLN A 1 104 ? -14.232 0.512 8.328 1.00 65.38 104 GLN A N 1
ATOM 755 C CA . GLN A 1 104 ? -14.224 1.371 7.138 1.00 65.38 104 GLN A CA 1
ATOM 756 C C . GLN A 1 104 ? -12.847 1.398 6.462 1.00 65.38 104 GLN A C 1
ATOM 758 O O . GLN A 1 104 ? -12.763 1.438 5.238 1.00 65.38 104 GLN A O 1
ATOM 763 N N . ALA A 1 105 ? -11.765 1.297 7.237 1.00 67.06 105 ALA A N 1
ATOM 764 C CA . ALA A 1 105 ? -10.411 1.231 6.689 1.00 67.06 105 ALA A CA 1
ATOM 765 C C . ALA A 1 105 ? -10.180 -0.032 5.835 1.00 67.06 105 ALA A C 1
ATOM 767 O O . ALA A 1 105 ? -9.561 0.049 4.775 1.00 67.06 105 ALA A O 1
ATOM 768 N N . SER A 1 106 ? -10.712 -1.190 6.247 1.00 65.62 106 SER A N 1
ATOM 769 C CA . SER A 1 106 ? -10.603 -2.421 5.449 1.00 65.62 106 SER A CA 1
ATOM 770 C C . SER A 1 106 ? -11.446 -2.381 4.170 1.00 65.62 106 SER A C 1
ATOM 772 O O . SER A 1 106 ? -11.037 -2.951 3.162 1.00 65.62 106 SER A O 1
ATOM 774 N N . LEU A 1 107 ? -12.582 -1.675 4.184 1.00 66.38 107 LEU A N 1
ATOM 775 C CA . LEU A 1 107 ? -13.408 -1.427 2.996 1.00 66.38 107 LEU A CA 1
ATOM 776 C C . LEU A 1 107 ? -12.685 -0.543 1.973 1.00 66.38 107 LEU A C 1
ATOM 778 O O . LEU A 1 107 ? -12.715 -0.844 0.783 1.00 66.38 107 LEU A O 1
ATOM 782 N N . ILE A 1 108 ? -12.001 0.509 2.433 1.00 71.81 108 ILE A N 1
ATOM 783 C CA . ILE A 1 108 ? -11.173 1.362 1.567 1.00 71.81 108 IL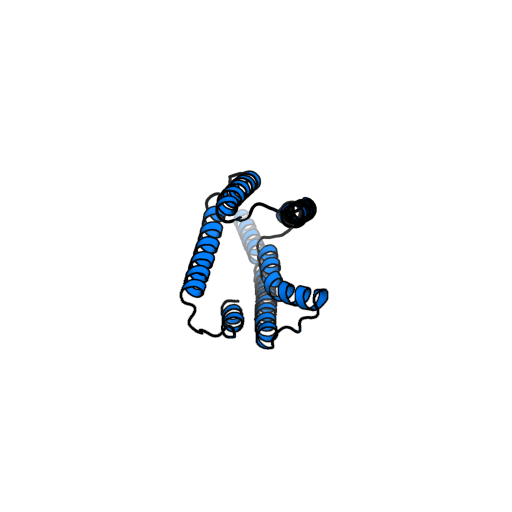E A CA 1
ATOM 784 C C . ILE A 1 108 ? -10.029 0.547 0.952 1.00 71.81 108 ILE A C 1
ATOM 786 O O . ILE A 1 108 ? -9.806 0.641 -0.251 1.00 71.81 108 ILE A O 1
ATOM 790 N N . GLY A 1 109 ? -9.363 -0.306 1.740 1.00 68.38 109 GLY A N 1
ATOM 791 C CA . GLY A 1 109 ? -8.342 -1.219 1.215 1.00 68.38 109 GLY A CA 1
ATOM 792 C C . GLY A 1 109 ? -8.901 -2.186 0.166 1.00 68.38 109 GLY A C 1
ATOM 793 O O . GLY A 1 109 ? -8.299 -2.392 -0.876 1.00 68.38 109 GLY A O 1
ATOM 794 N N . ALA A 1 110 ? -10.105 -2.721 0.373 1.00 67.00 110 ALA A N 1
ATOM 795 C CA . ALA A 1 110 ? -10.749 -3.590 -0.612 1.00 67.00 110 ALA A CA 1
ATOM 796 C C . ALA A 1 110 ? -11.100 -2.868 -1.928 1.00 67.00 110 ALA A C 1
ATOM 798 O O . ALA A 1 110 ? -11.072 -3.481 -2.996 1.00 67.00 110 ALA A O 1
ATOM 799 N N . LEU A 1 111 ? -11.423 -1.573 -1.854 1.00 70.31 111 LEU A N 1
ATOM 800 C CA . LEU A 1 111 ? -11.727 -0.735 -3.014 1.00 70.31 111 LEU A CA 1
ATOM 801 C C . LEU A 1 111 ? -10.487 -0.388 -3.840 1.00 70.31 111 LEU A C 1
ATOM 803 O O . LEU A 1 111 ? -10.638 -0.084 -5.018 1.00 70.31 111 LEU A O 1
ATOM 807 N N . GLU A 1 112 ? -9.276 -0.465 -3.284 1.00 73.56 112 GLU A N 1
ATOM 808 C CA . GLU A 1 112 ? -8.056 -0.122 -4.026 1.00 73.56 112 GLU A CA 1
ATOM 809 C C . GLU A 1 112 ? -7.799 -1.080 -5.201 1.00 73.56 112 GLU A C 1
ATOM 811 O O . GLU A 1 112 ? -7.361 -0.651 -6.269 1.00 73.56 112 GLU A O 1
ATOM 816 N N . THR A 1 113 ? -8.132 -2.366 -5.036 1.00 73.44 113 THR A N 1
ATOM 817 C CA . THR A 1 113 ? -7.883 -3.406 -6.043 1.00 73.44 113 THR A CA 1
ATOM 818 C C . THR A 1 113 ? -8.620 -3.156 -7.364 1.00 73.44 113 THR A C 1
ATOM 820 O O . THR A 1 113 ? -7.978 -3.256 -8.407 1.00 73.44 113 THR A O 1
ATOM 823 N N . PRO A 1 114 ? -9.926 -2.815 -7.384 1.00 71.81 114 PRO A N 1
ATOM 824 C CA . PRO A 1 114 ? -10.603 -2.404 -8.615 1.00 71.81 114 PRO A CA 1
ATOM 825 C C . PRO A 1 114 ? -10.277 -0.965 -9.048 1.00 71.81 114 PRO A C 1
ATOM 827 O O . PRO A 1 114 ? -10.387 -0.659 -10.235 1.00 71.81 114 PRO A O 1
ATOM 830 N N . LEU A 1 115 ? -9.861 -0.078 -8.134 1.00 74.44 115 LEU A N 1
ATOM 831 C CA . LEU A 1 115 ? -9.530 1.307 -8.486 1.00 74.44 115 LEU A CA 1
ATOM 832 C C . LEU A 1 115 ? -8.222 1.404 -9.283 1.00 74.44 115 LEU A C 1
ATOM 834 O O . LEU A 1 115 ? -8.118 2.234 -10.181 1.00 74.44 115 LEU A O 1
ATOM 838 N N . ALA A 1 116 ? -7.241 0.545 -8.998 1.00 73.75 116 ALA A N 1
ATOM 839 C CA . ALA A 1 116 ? -5.969 0.503 -9.718 1.00 73.75 116 ALA A CA 1
ATOM 840 C C . ALA A 1 116 ? -6.130 0.326 -11.249 1.00 73.75 116 ALA A C 1
ATOM 842 O O . ALA A 1 116 ? -5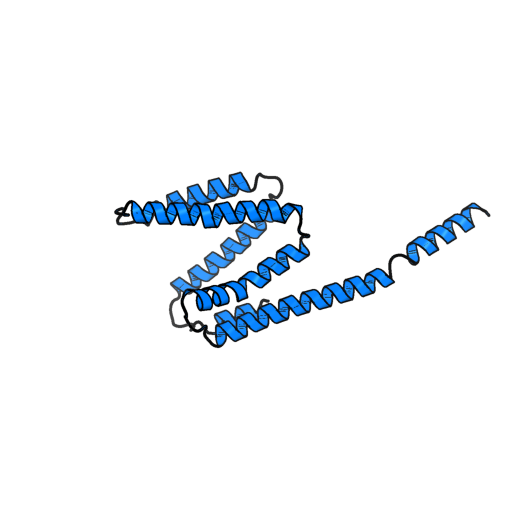.666 1.199 -11.984 1.00 73.75 116 ALA A O 1
ATOM 843 N N . PRO A 1 117 ? -6.824 -0.711 -11.770 1.00 71.19 117 PRO A N 1
ATOM 844 C CA . PRO A 1 117 ? -7.042 -0.852 -13.210 1.00 71.19 117 PRO A CA 1
ATOM 845 C C . PRO A 1 117 ? -7.958 0.235 -13.787 1.00 71.19 117 PRO A C 1
ATOM 847 O O . PRO A 1 117 ? -7.796 0.603 -14.947 1.00 71.19 117 PRO A O 1
ATOM 850 N N . PHE A 1 118 ? -8.880 0.793 -12.992 1.00 76.94 118 PHE A N 1
ATOM 851 C CA . PHE A 1 118 ? -9.703 1.928 -13.418 1.00 76.94 118 PHE A CA 1
ATOM 852 C C . PHE A 1 118 ? -8.851 3.173 -13.713 1.00 76.94 118 PHE A C 1
ATOM 854 O O . PHE A 1 118 ? -9.029 3.809 -14.750 1.00 76.94 118 PHE A O 1
ATOM 861 N N . TRP A 1 119 ? -7.888 3.496 -12.843 1.00 77.81 119 TRP A N 1
ATOM 862 C CA . TRP A 1 119 ? -6.971 4.617 -13.064 1.00 77.81 119 TRP A CA 1
ATOM 863 C C . TRP A 1 119 ? -6.027 4.384 -14.242 1.00 77.81 119 TRP A C 1
ATOM 865 O O . TRP A 1 119 ? -5.769 5.321 -14.994 1.00 77.81 119 TRP A O 1
ATOM 875 N N . VAL A 1 120 ? -5.542 3.152 -14.433 1.00 78.62 120 VAL A N 1
ATOM 876 C CA . VAL A 1 120 ? -4.700 2.803 -15.590 1.00 78.62 120 VAL A CA 1
ATOM 877 C C . VAL A 1 120 ? -5.475 2.979 -16.893 1.00 78.62 120 VAL A C 1
ATOM 879 O O . VAL A 1 120 ? -4.984 3.636 -17.807 1.00 78.62 120 VAL A O 1
ATOM 882 N N . TRP A 1 121 ? -6.712 2.484 -16.951 1.00 78.25 121 TRP A N 1
ATOM 883 C CA . TRP A 1 121 ? -7.580 2.677 -18.110 1.00 78.25 121 TRP A CA 1
ATOM 884 C C . TRP A 1 121 ? -7.825 4.163 -18.403 1.00 78.25 121 TRP A C 1
ATOM 886 O O . TRP A 1 121 ? -7.712 4.590 -19.549 1.00 78.25 121 TRP A O 1
ATOM 896 N N . LEU A 1 122 ? -8.099 4.968 -17.371 1.00 78.12 122 LEU A N 1
ATOM 897 C CA . LEU A 1 122 ? -8.369 6.398 -17.526 1.00 78.12 122 LEU A CA 1
ATOM 898 C C . LEU A 1 122 ? -7.133 7.202 -17.969 1.00 78.12 122 LEU A C 1
ATOM 900 O O . LEU A 1 122 ? -7.260 8.115 -18.780 1.00 78.12 122 LEU A O 1
ATOM 904 N N . ALA A 1 123 ? -5.953 6.894 -17.425 1.00 79.25 123 ALA A N 1
ATOM 905 C CA . ALA A 1 123 ? -4.731 7.660 -17.671 1.00 79.25 123 ALA A CA 1
ATOM 906 C C . ALA A 1 123 ? -3.963 7.205 -18.922 1.00 79.25 123 ALA A C 1
ATOM 908 O O . ALA A 1 123 ? -3.363 8.036 -19.601 1.00 79.25 123 ALA A O 1
ATOM 909 N N . PHE A 1 124 ? -3.974 5.903 -19.222 1.00 77.56 124 PHE A N 1
ATOM 910 C CA . PHE A 1 124 ? -3.175 5.304 -20.296 1.00 77.56 124 PHE A CA 1
ATOM 911 C C . PHE A 1 124 ? -4.019 4.752 -21.450 1.00 77.56 124 PHE A C 1
ATOM 913 O O . PHE A 1 124 ? -3.464 4.399 -22.486 1.00 77.56 124 PHE A O 1
ATOM 920 N N . GLY A 1 125 ? -5.349 4.685 -21.313 1.00 70.69 125 GLY A N 1
ATOM 921 C CA . GLY A 1 125 ? -6.240 4.190 -22.367 1.00 70.69 125 GLY A CA 1
ATOM 922 C C . GLY A 1 125 ? -6.116 2.689 -22.645 1.00 70.69 125 GLY A C 1
ATOM 923 O O . GLY A 1 125 ? -6.745 2.191 -23.577 1.00 70.69 125 GLY A O 1
ATOM 924 N N . GLU A 1 126 ? -5.330 1.954 -21.852 1.00 68.44 126 GLU A N 1
ATOM 925 C CA . GLU A 1 126 ? -5.195 0.506 -21.976 1.00 68.44 126 GLU A CA 1
ATOM 926 C C . GLU A 1 126 ? -6.508 -0.158 -21.562 1.00 68.44 126 GLU A C 1
ATOM 928 O O . GLU A 1 126 ? -6.913 -0.095 -20.400 1.00 68.44 126 GLU A O 1
ATOM 933 N N . THR A 1 127 ? -7.211 -0.767 -22.520 1.00 68.81 127 THR A N 1
ATOM 934 C CA . THR A 1 127 ? -8.452 -1.499 -22.249 1.00 68.81 127 THR A CA 1
ATOM 935 C C . THR A 1 127 ? -8.156 -2.679 -21.323 1.00 68.81 127 THR A C 1
ATOM 937 O O . THR A 1 127 ? -7.455 -3.603 -21.750 1.00 68.81 127 THR A O 1
ATOM 940 N N . PRO A 1 128 ? -8.675 -2.683 -20.079 1.00 65.44 128 PRO A N 1
ATOM 941 C CA . PRO A 1 128 ? -8.434 -3.772 -19.146 1.00 65.44 128 PRO A CA 1
ATOM 942 C C . PRO A 1 128 ? -9.008 -5.068 -19.717 1.00 65.44 128 PRO A C 1
ATOM 944 O O . PRO A 1 128 ? -10.093 -5.083 -20.304 1.00 65.44 128 PRO A O 1
ATOM 947 N N . SER A 1 129 ? -8.272 -6.165 -19.554 1.00 69.44 129 SER A N 1
ATOM 948 C CA . SER A 1 129 ? -8.703 -7.469 -20.047 1.00 69.44 129 SER A CA 1
ATOM 949 C C . SER A 1 129 ? -10.013 -7.903 -19.376 1.00 69.44 129 SER A C 1
ATOM 951 O O . SER A 1 129 ? -10.362 -7.471 -18.270 1.00 69.44 129 SER A O 1
ATOM 953 N N . VAL A 1 130 ? -10.740 -8.815 -20.029 1.00 71.44 130 VAL A N 1
ATOM 954 C CA . VAL A 1 130 ? -11.985 -9.375 -19.478 1.00 71.44 130 VAL A CA 1
ATOM 955 C C . VAL A 1 130 ? -11.745 -10.003 -18.096 1.00 71.44 130 VAL A C 1
ATOM 957 O O . VAL A 1 130 ? -12.591 -9.872 -17.215 1.00 71.44 130 VAL A O 1
ATOM 960 N N . SER A 1 131 ? -10.573 -10.604 -17.852 1.00 64.62 131 SER A N 1
ATOM 961 C CA . SER A 1 131 ? -10.212 -11.153 -16.537 1.00 64.62 131 SER A CA 1
ATOM 962 C C . SER A 1 131 ? -10.045 -10.074 -15.461 1.00 64.62 131 SER A C 1
ATOM 964 O O . SER A 1 131 ? -10.497 -10.277 -14.333 1.00 64.62 131 SER A O 1
ATOM 966 N N . THR A 1 132 ? -9.490 -8.904 -15.793 1.00 67.81 132 THR A N 1
ATOM 967 C CA . THR A 1 132 ? -9.395 -7.759 -14.871 1.00 67.81 132 THR A CA 1
ATOM 968 C C . THR A 1 132 ? -10.769 -7.187 -14.524 1.00 67.81 132 THR A C 1
ATOM 970 O O . THR A 1 132 ? -11.038 -6.911 -13.354 1.00 67.81 132 THR A O 1
ATOM 973 N N . LEU A 1 133 ? -11.664 -7.060 -15.508 1.00 69.94 133 LEU A N 1
ATOM 974 C CA . LEU A 1 133 ? -13.035 -6.580 -15.293 1.00 69.94 133 LEU A CA 1
ATOM 975 C C . LEU A 1 133 ? -13.857 -7.546 -14.430 1.00 69.94 133 LEU A C 1
ATOM 977 O O . LEU A 1 133 ? -14.511 -7.119 -13.478 1.00 69.94 133 LEU A O 1
ATOM 981 N N . VAL A 1 134 ? -13.794 -8.850 -14.719 1.00 72.06 134 VAL A N 1
ATOM 982 C CA . VAL A 1 134 ? -14.520 -9.877 -13.956 1.00 72.06 134 VAL A CA 1
ATOM 983 C C . VAL A 1 134 ? -13.957 -10.001 -12.537 1.00 72.06 134 VAL A C 1
ATOM 985 O O . VAL A 1 134 ? -14.721 -9.999 -11.571 1.00 72.06 134 VAL A O 1
ATOM 988 N N . GLY A 1 135 ? -12.631 -10.038 -12.384 1.00 67.06 135 GLY A N 1
ATOM 989 C CA . GLY A 1 135 ? -11.973 -10.080 -11.078 1.00 67.06 135 GLY A CA 1
ATOM 990 C C . GLY A 1 135 ? -12.273 -8.844 -10.224 1.00 67.06 135 GLY A C 1
ATOM 991 O O . GLY A 1 135 ? -12.666 -8.975 -9.062 1.00 67.06 135 GLY A O 1
ATOM 992 N N . GLY A 1 136 ? -12.183 -7.648 -10.817 1.00 69.19 136 GLY A N 1
ATOM 993 C CA . GLY A 1 136 ? -12.550 -6.388 -10.169 1.00 69.19 136 GLY 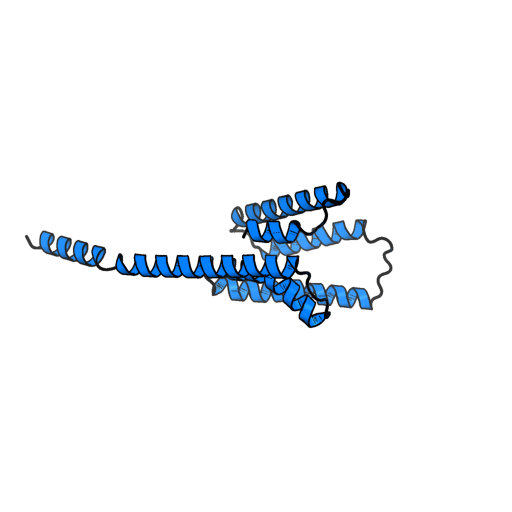A CA 1
ATOM 994 C C . GLY A 1 136 ? -14.025 -6.348 -9.757 1.00 69.19 136 GLY A C 1
ATOM 995 O O . GLY A 1 136 ? -14.336 -6.005 -8.617 1.00 69.19 136 GLY A O 1
ATOM 996 N N . GLY A 1 137 ? -14.932 -6.786 -10.635 1.00 72.81 137 GLY A N 1
ATOM 997 C CA . GLY A 1 137 ? -16.365 -6.881 -10.347 1.00 72.81 137 GLY A CA 1
ATOM 998 C C . GLY A 1 137 ? -16.681 -7.802 -9.164 1.00 72.81 137 GLY A C 1
ATOM 999 O O . GLY A 1 137 ? -17.440 -7.419 -8.273 1.00 72.81 137 GLY A O 1
ATOM 1000 N N . ILE A 1 138 ? -16.046 -8.977 -9.093 1.00 73.06 138 ILE A N 1
ATOM 1001 C CA . ILE A 1 138 ? -16.206 -9.922 -7.974 1.00 73.06 138 ILE A CA 1
ATOM 1002 C C . ILE A 1 138 ? -15.717 -9.310 -6.655 1.00 73.06 138 ILE A C 1
ATOM 1004 O O . ILE A 1 138 ? -16.356 -9.492 -5.615 1.00 73.06 138 ILE A O 1
ATOM 1008 N N . ILE A 1 139 ? -14.596 -8.582 -6.667 1.00 69.94 139 ILE A N 1
ATOM 1009 C CA . ILE A 1 139 ? -14.060 -7.930 -5.463 1.00 69.94 139 ILE A CA 1
ATOM 1010 C C . ILE A 1 139 ? -15.005 -6.821 -4.993 1.00 69.94 139 ILE A C 1
ATOM 1012 O O . ILE A 1 139 ? -15.349 -6.784 -3.807 1.00 69.94 139 ILE A O 1
ATOM 1016 N N . THR A 1 140 ? -15.496 -5.982 -5.906 1.00 71.25 140 THR A N 1
ATOM 1017 C CA . THR A 1 140 ? -16.461 -4.922 -5.586 1.00 71.25 140 THR A CA 1
ATOM 1018 C C . THR A 1 140 ? -17.764 -5.510 -5.044 1.00 71.25 140 THR A C 1
ATOM 1020 O O . THR A 1 140 ? -18.218 -5.105 -3.975 1.00 71.25 140 THR A O 1
ATOM 1023 N N . ALA A 1 141 ? -18.322 -6.535 -5.697 1.00 75.00 141 ALA A N 1
ATOM 1024 C CA . ALA A 1 141 ? -19.534 -7.217 -5.242 1.00 75.00 141 ALA A CA 1
ATOM 1025 C C . ALA A 1 141 ? -19.348 -7.876 -3.864 1.00 75.00 141 ALA A C 1
ATOM 1027 O O . ALA A 1 141 ? -20.207 -7.752 -2.994 1.00 75.00 141 ALA A O 1
ATOM 1028 N N . SER A 1 142 ? -18.198 -8.518 -3.625 1.00 71.12 142 SER A N 1
ATOM 1029 C CA . SER A 1 142 ? -17.849 -9.103 -2.323 1.00 71.12 142 SER A CA 1
ATOM 1030 C C . SER A 1 142 ? -17.761 -8.040 -1.226 1.00 71.12 142 SER A C 1
ATOM 1032 O O . SER A 1 142 ? -18.177 -8.295 -0.097 1.00 71.12 142 SER A O 1
ATOM 1034 N N . THR A 1 143 ? -17.216 -6.868 -1.545 1.00 68.19 143 THR A N 1
ATOM 1035 C CA . THR A 1 143 ? -17.044 -5.751 -0.606 1.00 68.19 143 THR A CA 1
ATOM 1036 C C . THR A 1 143 ? -18.391 -5.124 -0.247 1.00 68.19 143 THR A C 1
ATOM 1038 O O . THR A 1 143 ? -18.694 -4.937 0.931 1.00 68.19 143 THR A O 1
ATOM 1041 N N . VAL A 1 144 ? -19.245 -4.883 -1.247 1.00 75.81 144 VAL A N 1
ATOM 1042 C CA . VAL A 1 144 ? -20.605 -4.357 -1.051 1.00 75.81 144 VAL A CA 1
ATOM 1043 C C . VAL A 1 144 ? -21.486 -5.362 -0.305 1.00 75.81 144 VAL A C 1
ATOM 1045 O O . VAL A 1 144 ? -22.183 -4.985 0.634 1.00 75.81 144 VAL A O 1
ATOM 1048 N N . GLY A 1 145 ? -21.418 -6.648 -0.656 1.00 76.88 145 GLY A N 1
ATOM 1049 C CA . GLY A 1 145 ? -22.165 -7.703 0.032 1.00 76.88 145 GLY A CA 1
ATOM 1050 C C . GLY A 1 145 ? -21.784 -7.826 1.509 1.00 76.88 145 GLY A C 1
ATOM 1051 O O . GLY A 1 145 ? -22.662 -7.929 2.364 1.00 76.88 145 GLY A O 1
ATOM 1052 N N . TYR A 1 146 ? -20.489 -7.734 1.829 1.00 72.31 146 TYR A N 1
ATOM 1053 C CA . TYR A 1 146 ? -20.018 -7.696 3.215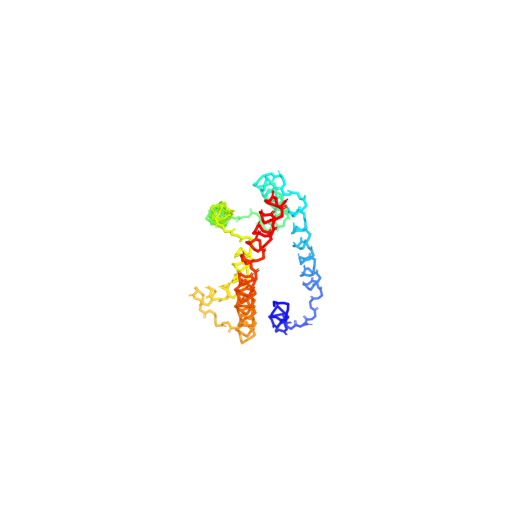 1.00 72.31 146 TYR A CA 1
ATOM 1054 C C . TYR A 1 146 ? -20.557 -6.475 3.973 1.00 72.31 146 TYR A C 1
ATOM 1056 O O . TYR A 1 146 ? -21.023 -6.610 5.105 1.00 72.31 146 TYR A O 1
ATOM 1064 N N . LEU A 1 147 ? -20.556 -5.298 3.339 1.00 70.12 147 LEU A N 1
ATOM 1065 C CA . LEU A 1 147 ? -21.080 -4.068 3.933 1.00 70.12 147 LEU A CA 1
ATOM 1066 C C . LEU A 1 147 ? -22.576 -4.181 4.261 1.00 70.12 147 LEU A C 1
ATOM 1068 O O . LEU A 1 147 ? -22.990 -3.844 5.369 1.00 70.12 147 LEU A O 1
ATOM 1072 N N . LEU A 1 148 ? -23.375 -4.690 3.321 1.00 76.69 148 LEU A N 1
ATOM 1073 C CA . LEU A 1 148 ? -24.819 -4.858 3.492 1.00 76.69 148 LEU A CA 1
ATOM 1074 C C . LEU A 1 148 ? -25.153 -5.914 4.551 1.00 76.69 148 LEU A C 1
ATOM 1076 O O . LEU A 1 148 ? -26.030 -5.690 5.384 1.00 76.69 148 LEU A O 1
ATOM 1080 N N . ALA A 1 149 ? -24.425 -7.033 4.575 1.00 76.75 149 ALA A N 1
ATOM 1081 C CA . ALA A 1 149 ? -24.593 -8.059 5.602 1.00 76.75 149 ALA A CA 1
ATOM 1082 C C . ALA A 1 149 ? -24.262 -7.516 6.999 1.00 76.75 149 ALA A C 1
ATOM 1084 O O . ALA A 1 149 ? -24.994 -7.770 7.957 1.00 76.75 149 ALA A O 1
ATOM 1085 N N . MET A 1 150 ? -23.194 -6.723 7.118 1.00 67.19 150 MET A N 1
ATOM 1086 C CA . MET A 1 150 ? -22.801 -6.130 8.393 1.00 67.19 150 MET A CA 1
ATOM 1087 C C . MET A 1 150 ? -23.768 -5.027 8.846 1.00 67.19 150 MET A C 1
ATOM 1089 O O . MET A 1 150 ? -24.088 -4.962 10.030 1.00 67.19 150 MET A O 1
ATOM 1093 N N . ALA A 1 151 ? -24.304 -4.222 7.924 1.00 68.19 151 ALA A N 1
ATOM 1094 C CA . ALA A 1 151 ? -25.358 -3.250 8.220 1.00 68.19 151 ALA A CA 1
ATOM 1095 C C . ALA A 1 151 ? -26.666 -3.931 8.666 1.00 68.19 151 ALA A C 1
ATOM 1097 O O . ALA A 1 151 ? -27.294 -3.488 9.625 1.00 68.19 151 ALA A O 1
ATOM 1098 N N . GLY A 1 152 ? -27.040 -5.050 8.038 1.00 69.44 152 GLY A N 1
ATOM 1099 C CA . GLY A 1 152 ? -28.207 -5.843 8.433 1.00 69.44 152 GLY A CA 1
ATOM 1100 C C . GLY A 1 152 ? -28.048 -6.524 9.797 1.00 69.44 152 GLY A C 1
ATOM 1101 O O . GLY A 1 152 ? -29.003 -6.590 10.568 1.00 69.44 152 GLY A O 1
ATOM 1102 N N . LEU A 1 153 ? -26.841 -6.990 10.135 1.00 65.38 153 LEU A N 1
ATOM 1103 C CA . LEU A 1 153 ? -26.531 -7.524 11.468 1.00 65.38 153 LEU A CA 1
ATOM 1104 C C . LEU A 1 153 ? -26.508 -6.427 12.538 1.00 65.38 153 LEU A C 1
ATOM 1106 O O . LEU A 1 153 ? -26.996 -6.652 13.641 1.00 65.38 153 LEU A O 1
ATOM 1110 N N . ALA A 1 154 ? -25.992 -5.240 12.212 1.00 63.66 154 ALA A N 1
ATOM 1111 C CA . ALA A 1 154 ? -26.024 -4.090 13.109 1.00 63.66 154 ALA A CA 1
ATOM 1112 C C . ALA A 1 154 ? -27.463 -3.616 13.376 1.00 63.66 154 ALA A C 1
ATOM 1114 O O . ALA A 1 154 ? -27.798 -3.349 14.525 1.00 63.66 154 ALA A O 1
ATOM 1115 N N . ALA A 1 155 ? -28.325 -3.592 12.354 1.00 64.94 155 ALA A N 1
ATOM 1116 C CA . ALA A 1 155 ? -29.746 -3.283 12.508 1.00 64.94 155 ALA A CA 1
ATOM 1117 C C . ALA A 1 155 ? -30.472 -4.336 13.365 1.00 64.94 155 ALA A C 1
ATOM 1119 O O . ALA A 1 155 ? -31.155 -3.984 14.320 1.00 64.94 155 ALA A O 1
ATOM 1120 N N . ARG A 1 156 ? -30.235 -5.633 13.109 1.00 62.59 156 ARG A N 1
ATOM 1121 C CA . ARG A 1 156 ? -30.812 -6.725 13.915 1.00 62.59 156 ARG A CA 1
ATOM 1122 C C . ARG A 1 156 ? -30.342 -6.726 15.370 1.00 62.59 156 ARG A C 1
ATOM 1124 O O . ARG A 1 156 ? -31.120 -7.081 16.245 1.00 62.59 156 ARG A O 1
ATOM 1131 N N . ASN A 1 157 ? -29.087 -6.365 15.639 1.00 61.38 157 ASN A N 1
ATOM 1132 C CA . ASN A 1 157 ? -28.573 -6.284 17.009 1.00 61.38 157 ASN A CA 1
ATOM 1133 C C . ASN A 1 157 ? -29.012 -4.999 17.729 1.00 61.38 157 ASN A C 1
ATOM 1135 O O . ASN A 1 157 ? -29.129 -5.019 18.952 1.00 61.38 157 ASN A O 1
ATOM 1139 N N . ALA A 1 158 ? -29.285 -3.909 17.006 1.00 61.62 158 ALA A N 1
ATOM 1140 C CA . ALA A 1 158 ? -29.856 -2.692 17.583 1.00 61.62 158 ALA A CA 1
ATOM 1141 C C . ALA A 1 158 ? -31.284 -2.922 18.109 1.00 61.62 158 ALA A C 1
ATOM 1143 O O . ALA A 1 158 ? -31.626 -2.409 19.171 1.00 61.62 158 ALA A O 1
ATOM 1144 N N . ASP A 1 159 ? -32.070 -3.776 17.444 1.00 61.72 159 ASP A N 1
ATOM 1145 C CA . ASP A 1 159 ? -33.396 -4.196 17.924 1.00 61.72 159 ASP A CA 1
ATOM 1146 C C . ASP A 1 159 ? -33.334 -5.041 19.216 1.00 61.72 159 ASP A C 1
ATOM 1148 O O . ASP A 1 159 ? -34.307 -5.112 19.968 1.00 61.72 159 ASP A O 1
ATOM 1152 N N . VAL A 1 160 ? -32.184 -5.665 19.509 1.00 62.16 160 VAL A N 1
ATOM 1153 C CA . VAL A 1 160 ? -31.958 -6.485 20.716 1.00 62.16 160 VAL A CA 1
ATOM 1154 C C . VAL A 1 160 ? -31.420 -5.649 21.896 1.00 62.16 160 VAL A C 1
ATOM 1156 O O . VAL A 1 160 ? -31.578 -6.056 23.047 1.00 62.16 160 VAL A O 1
ATOM 1159 N N . TRP A 1 161 ? -30.831 -4.469 21.647 1.00 54.19 161 TRP A N 1
ATOM 1160 C CA . TRP A 1 161 ? -30.144 -3.642 22.658 1.00 54.19 161 TRP A CA 1
ATOM 1161 C C . TRP A 1 161 ? -30.744 -2.234 22.852 1.00 54.19 161 TRP A C 1
ATOM 1163 O O . TRP A 1 161 ? -30.141 -1.226 22.506 1.00 54.19 161 TRP A O 1
ATOM 1173 N N . PRO A 1 162 ? -31.950 -2.090 23.409 1.00 60.19 162 PRO A N 1
ATOM 1174 C CA . PRO A 1 162 ? -32.028 -1.345 24.683 1.00 60.19 162 PRO A CA 1
ATOM 1175 C C . PRO A 1 162 ? -33.072 -1.916 25.653 1.00 60.19 162 PRO A C 1
ATOM 1177 O O . PRO A 1 162 ? -33.159 -1.508 26.807 1.00 60.19 162 PRO A O 1
ATOM 1180 N N . SER A 1 163 ? -33.889 -2.868 25.203 1.00 62.50 163 SER A N 1
ATOM 1181 C CA . SER A 1 163 ? -35.021 -3.386 25.972 1.00 62.50 163 SER A CA 1
ATOM 1182 C C . SER A 1 163 ? -34.582 -4.289 27.125 1.00 62.50 163 SER A C 1
ATOM 1184 O O . SER A 1 163 ? -35.207 -4.251 28.176 1.00 62.50 163 SER A O 1
ATOM 1186 N N . GLN A 1 164 ? -33.496 -5.053 26.973 1.00 65.25 164 GLN A N 1
ATOM 1187 C CA . GLN A 1 164 ? -32.983 -5.964 28.006 1.00 65.25 164 GLN A CA 1
ATOM 1188 C C . GLN A 1 164 ? -32.416 -5.217 29.226 1.00 65.25 164 GLN A C 1
ATOM 1190 O O . GLN A 1 164 ? -32.825 -5.510 30.346 1.00 65.25 164 GLN A O 1
ATOM 1195 N N . GLU A 1 165 ? -31.558 -4.209 29.031 1.00 67.06 165 GLU A N 1
ATOM 1196 C CA . GLU A 1 165 ? -31.020 -3.402 30.142 1.00 67.06 165 GLU A CA 1
ATOM 1197 C C . GLU A 1 165 ? -32.098 -2.576 30.841 1.00 67.06 165 GLU A C 1
ATOM 1199 O O . GLU A 1 165 ? -32.108 -2.485 32.068 1.00 67.06 165 GLU A O 1
ATOM 1204 N N . LEU A 1 166 ? -33.044 -2.013 30.081 1.00 69.25 166 LEU A N 1
ATOM 1205 C CA . LEU A 1 166 ? -34.177 -1.290 30.658 1.00 69.25 166 LEU A CA 1
ATOM 1206 C C . LEU A 1 166 ? -35.072 -2.231 31.482 1.00 69.25 166 LEU A C 1
ATOM 1208 O O . LEU A 1 166 ? -35.519 -1.862 32.565 1.00 69.25 166 LEU A O 1
ATOM 1212 N N . GLN A 1 167 ? -35.297 -3.464 31.020 1.00 70.44 167 GLN A N 1
ATOM 1213 C CA . GLN A 1 167 ? -36.089 -4.468 31.742 1.00 70.44 167 GLN A CA 1
ATOM 1214 C C . GLN A 1 167 ? -35.365 -5.008 32.986 1.00 70.44 167 GLN A C 1
ATOM 1216 O O . GLN A 1 167 ? -36.000 -5.209 34.023 1.00 70.44 167 GLN A O 1
ATOM 1221 N N . GLU A 1 168 ? -34.050 -5.230 32.922 1.00 76.25 168 GLU A N 1
ATOM 1222 C CA . GLU A 1 168 ? -33.251 -5.633 34.086 1.00 76.25 168 GLU A CA 1
ATOM 1223 C C . GLU A 1 168 ? -33.118 -4.510 35.121 1.00 76.25 168 GLU A C 1
ATOM 1225 O O . GLU A 1 168 ? -33.209 -4.782 36.320 1.00 76.25 168 GLU A O 1
ATOM 1230 N N . GLY A 1 169 ? -32.966 -3.258 34.678 1.00 73.50 169 GLY A N 1
ATOM 1231 C CA . GLY A 1 169 ? -32.959 -2.079 35.544 1.00 73.50 169 GLY A CA 1
ATOM 1232 C C . GLY A 1 169 ? -34.282 -1.909 36.289 1.00 73.50 169 GLY A C 1
ATOM 1233 O O . GLY A 1 169 ? -34.288 -1.811 37.514 1.00 73.50 169 GLY A O 1
ATOM 1234 N N . VAL A 1 170 ? -35.411 -1.998 35.577 1.00 75.50 170 VAL A N 1
ATOM 1235 C CA . VAL A 1 170 ? -36.756 -1.937 36.179 1.00 75.50 170 VAL A CA 1
ATOM 1236 C C . VAL A 1 170 ? -36.995 -3.093 37.159 1.00 75.50 170 VAL A C 1
ATOM 1238 O O . VAL A 1 170 ? -37.550 -2.883 38.236 1.00 75.50 170 VAL A O 1
ATOM 1241 N N . LYS A 1 171 ? -36.538 -4.313 36.842 1.00 77.19 171 LYS A N 1
ATOM 1242 C CA . LYS A 1 171 ? -36.630 -5.459 37.768 1.00 77.19 171 LYS A CA 1
ATOM 1243 C C . LYS A 1 171 ? -35.760 -5.300 39.015 1.00 77.19 171 LYS A C 1
ATOM 1245 O O . LYS A 1 171 ? -36.148 -5.781 40.077 1.00 77.19 171 LYS A O 1
ATOM 1250 N N . LYS A 1 172 ? -34.588 -4.669 38.899 1.00 78.31 172 LYS A N 1
ATOM 1251 C CA . LYS A 1 172 ? -33.714 -4.373 40.044 1.00 78.31 172 LYS A CA 1
ATOM 1252 C C . LYS A 1 172 ? -34.324 -3.320 40.963 1.00 78.31 172 LYS A C 1
ATOM 1254 O O . LYS A 1 172 ? -34.338 -3.540 42.166 1.00 78.31 172 LYS A O 1
ATOM 1259 N N . GLU A 1 173 ? -34.861 -2.243 40.399 1.00 74.50 173 GLU A N 1
ATOM 1260 C CA . GLU A 1 173 ? -35.568 -1.190 41.142 1.00 74.50 173 GLU A CA 1
ATOM 1261 C C . GLU A 1 173 ? -36.793 -1.749 41.884 1.00 74.50 173 GLU A C 1
ATOM 1263 O O . GLU A 1 173 ? -36.989 -1.465 43.062 1.00 74.50 173 GLU A O 1
ATOM 1268 N N . ALA A 1 174 ? -37.577 -2.621 41.239 1.00 76.69 174 ALA A N 1
ATOM 1269 C CA . ALA A 1 174 ? -38.732 -3.262 41.870 1.00 76.69 174 ALA A CA 1
ATOM 1270 C C . ALA A 1 174 ? -38.346 -4.161 43.061 1.00 76.69 174 ALA A C 1
ATOM 1272 O O . ALA A 1 174 ? -39.048 -4.164 44.062 1.00 76.69 174 ALA A O 1
ATOM 1273 N N . LYS A 1 175 ? -37.212 -4.872 42.982 1.00 72.38 175 LYS A N 1
ATOM 1274 C CA . LYS A 1 175 ? -36.699 -5.719 44.077 1.00 72.38 175 LYS A CA 1
ATOM 1275 C C . LYS A 1 175 ? -36.031 -4.954 45.221 1.00 72.38 175 LYS A C 1
ATOM 1277 O O . LYS A 1 175 ? -35.805 -5.542 46.269 1.00 72.38 175 LYS A O 1
ATOM 1282 N N . LEU A 1 176 ? -35.633 -3.703 45.003 1.00 75.06 176 LEU A N 1
ATOM 1283 C CA . LEU A 1 176 ? -35.038 -2.847 46.036 1.00 75.06 176 LEU A CA 1
ATOM 1284 C C . LEU A 1 176 ? -36.098 -2.142 46.895 1.00 75.06 176 LEU A C 1
ATOM 1286 O O . LEU A 1 176 ? -35.768 -1.656 47.973 1.00 75.06 176 LEU A O 1
ATOM 1290 N N . ASN A 1 177 ? -37.343 -2.095 46.412 1.00 69.69 177 ASN A N 1
ATOM 1291 C CA . ASN A 1 177 ? -38.477 -1.439 47.061 1.00 69.69 177 ASN A CA 1
ATOM 1292 C C . ASN A 1 177 ? -39.440 -2.423 47.768 1.00 69.69 177 ASN A C 1
ATOM 1294 O O . ASN A 1 177 ? -40.470 -1.981 48.277 1.00 69.69 177 ASN A O 1
ATOM 1298 N N . GLU A 1 178 ? -39.117 -3.721 47.791 1.00 66.44 178 GLU A N 1
ATOM 1299 C CA . GLU A 1 178 ? -39.766 -4.771 48.604 1.00 66.44 178 GLU A CA 1
ATOM 1300 C C . GLU A 1 178 ? -38.908 -5.103 49.833 1.00 66.44 178 GLU A C 1
ATOM 1302 O O . GLU A 1 178 ? -39.497 -5.303 50.920 1.00 66.44 178 GLU A O 1
#

Secondary structure (DSSP, 8-state):
-HHHHHHHHHTS---S-HHHHHHHHHHHHHHHHHHHHHHHTTTS-HHHHHHHHHHHHHHHHHHT--S----HHHHHHHHHHHIIIIIIHHHHHHHHHTTS-HHHHHHHHHHHHHHHHHHHHHHH-----HHHHHHHHHHHHHHHHHHHHHHHHHHHHHTTTTHHHHHHHHHHHHHH--

pLDDT: mean 73.84, std 9.51, range [52.41, 90.31]

Foldseek 3Di:
DVVLVVLLCVPVPPPDPPVVVVVVVVVVVVVVVVVVVCVVPVPDDPVVVVVVVVVVVVVVVVVVPPPPPDDPVNVVVVVVCCCCVVVVVVVCCVVDVVPDDPLVVVLVVLLVLLVVVVVCCVPVVPDDDPSSVSSSVVSNCVSVVVVVVVVVVVVVVVVVPDVVVVVVVVVVVVVVVD